Protein AF-A0A920UCJ3-F1 (afdb_monomer_lite)

Secondary structure (DSSP, 8-state):
--------HHHHHHH---SEEEEE-TTS-EEEEETT-BHHHHHHHH-HHHHHTEEEEEEE-SSSS--PEEE-TTPBP-TT-EEEEEE-TT--------

Sequence (98 aa):
MAGDKDVRMSEVLGYVQSDQVQIYSPKGDMLVFPKGATVLDFAYGIHSDLGNHCIGALVNPTSFGASKKRVPRERQLFTGEALQIITDPGVHPKKIMA

Radius of gyration: 18.58 Å; chains: 1; bounding box: 59×46×38 Å

pLDDT: mean 83.03, std 16.05, range [46.88, 97.44]

Structure (mmCIF, N/CA/C/O backbone):
data_AF-A0A920UCJ3-F1
#
_entry.id   AF-A0A920UCJ3-F1
#
loop_
_atom_site.group_PDB
_atom_site.id
_atom_site.type_symbol
_atom_site.label_atom_id
_atom_site.label_alt_id
_atom_site.label_comp_id
_atom_site.label_asym_id
_atom_site.label_entity_id
_atom_site.label_seq_id
_atom_site.pdbx_PDB_ins_code
_atom_site.Cartn_x
_atom_site.Cartn_y
_atom_site.Cartn_z
_atom_site.occupancy
_atom_site.B_iso_or_equiv
_atom_site.auth_seq_id
_atom_site.auth_comp_id
_atom_site.auth_asym_id
_atom_site.auth_atom_id
_atom_site.pdbx_PDB_model_num
ATOM 1 N N . MET A 1 1 ? -43.876 9.229 31.473 1.00 53.22 1 MET A N 1
ATOM 2 C CA . MET A 1 1 ? -43.452 9.148 30.056 1.00 53.22 1 MET A CA 1
ATOM 3 C C . MET A 1 1 ? -42.841 10.483 29.667 1.00 53.22 1 MET A C 1
ATOM 5 O O . MET A 1 1 ? -43.311 11.483 30.186 1.00 53.22 1 MET A O 1
ATOM 9 N N . ALA A 1 2 ? -41.856 10.461 28.767 1.00 50.28 2 ALA A N 1
ATOM 10 C CA . ALA A 1 2 ? -41.032 11.572 28.270 1.00 50.28 2 ALA A CA 1
ATOM 11 C C . ALA A 1 2 ? -39.696 11.777 29.002 1.00 50.28 2 ALA A C 1
ATOM 13 O O . ALA A 1 2 ? -39.622 11.923 30.217 1.00 50.28 2 ALA A O 1
ATOM 14 N N . GLY A 1 3 ? -38.648 11.746 28.189 1.00 46.88 3 GLY A N 1
ATOM 15 C CA . GLY A 1 3 ? -37.238 11.798 28.536 1.00 46.88 3 GLY A CA 1
ATOM 16 C C . GLY A 1 3 ? -36.469 11.081 27.434 1.00 46.88 3 GLY A C 1
ATOM 17 O O . GLY A 1 3 ? -35.731 10.142 27.720 1.00 46.88 3 GLY A O 1
ATOM 18 N N . ASP A 1 4 ? -36.776 11.444 26.182 1.00 58.66 4 ASP A N 1
ATOM 19 C CA . ASP A 1 4 ? -36.018 11.030 25.008 1.00 58.66 4 ASP A CA 1
ATOM 20 C C . ASP A 1 4 ? -34.561 11.389 25.289 1.00 58.66 4 ASP A C 1
ATOM 22 O O . ASP A 1 4 ? -34.226 12.550 25.535 1.00 58.66 4 ASP A O 1
ATOM 26 N N . LYS A 1 5 ? -33.724 10.364 25.439 1.00 58.50 5 LYS A N 1
ATOM 27 C CA . LYS A 1 5 ? -32.304 10.575 25.658 1.00 58.50 5 LYS A CA 1
ATOM 28 C C . LYS A 1 5 ? -31.781 10.980 24.301 1.00 58.50 5 LYS A C 1
ATOM 30 O O . LYS A 1 5 ? -31.524 10.097 23.492 1.00 58.50 5 LYS A O 1
ATOM 35 N N . ASP A 1 6 ? -31.647 12.286 24.082 1.00 61.66 6 ASP A N 1
ATOM 36 C CA . ASP A 1 6 ? -30.877 12.850 22.981 1.00 61.66 6 ASP A CA 1
ATOM 37 C C . ASP A 1 6 ? -29.545 12.103 22.917 1.00 61.66 6 ASP A C 1
ATOM 39 O O . ASP A 1 6 ? -28.614 12.357 23.693 1.00 61.66 6 ASP A O 1
ATOM 43 N N . VAL A 1 7 ? -29.489 11.113 22.029 1.00 61.16 7 VAL A N 1
ATOM 44 C CA . VAL A 1 7 ? -28.275 10.388 21.711 1.00 61.16 7 VAL A CA 1
ATOM 45 C C . VAL A 1 7 ? -27.382 11.443 21.081 1.00 61.16 7 VAL A C 1
ATOM 47 O O . VAL A 1 7 ? -27.565 11.840 19.931 1.00 61.16 7 VAL A O 1
ATOM 50 N N . ARG A 1 8 ? -26.473 11.995 21.889 1.00 68.31 8 ARG A N 1
ATOM 51 C CA . ARG A 1 8 ? -25.560 13.052 21.463 1.00 68.31 8 ARG A CA 1
ATOM 52 C C . ARG A 1 8 ? -24.801 12.529 20.253 1.00 68.31 8 ARG A C 1
ATOM 54 O O . ARG A 1 8 ? -24.129 11.506 20.350 1.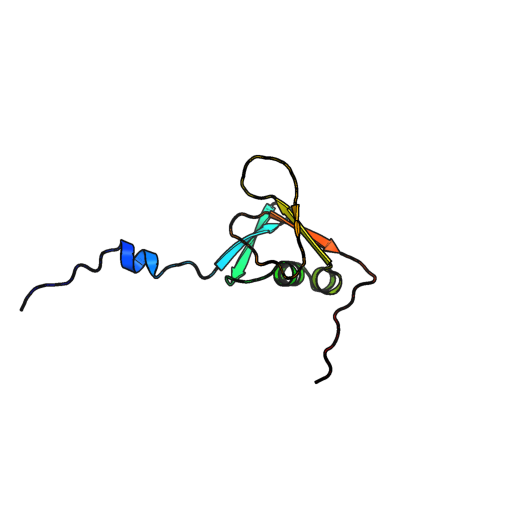00 68.31 8 ARG A O 1
ATOM 61 N N . MET A 1 9 ? -24.877 13.241 19.128 1.00 67.19 9 MET A N 1
ATOM 62 C CA . MET A 1 9 ? -24.209 12.833 17.887 1.00 67.19 9 MET A CA 1
ATOM 63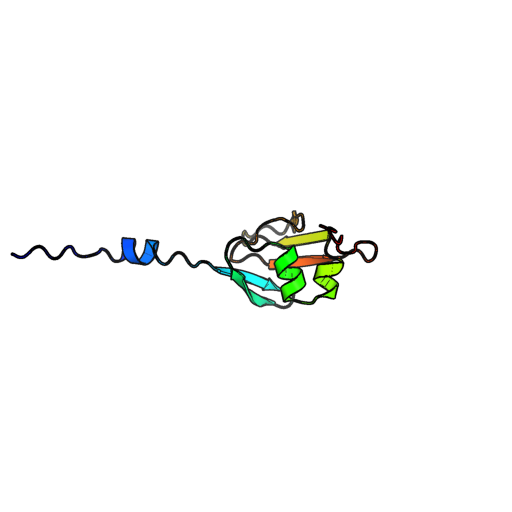 C C . MET A 1 9 ? -22.717 12.541 18.078 1.00 67.19 9 MET A C 1
ATOM 65 O O . MET A 1 9 ? -22.189 11.695 17.379 1.00 67.19 9 MET A O 1
ATOM 69 N N . SER A 1 10 ? -22.045 13.133 19.069 1.00 61.94 10 SER A N 1
ATOM 70 C CA . SER A 1 10 ? -20.663 12.793 19.438 1.00 61.94 10 SER A CA 1
ATOM 71 C C . SER A 1 10 ? -20.446 11.319 19.824 1.00 61.94 10 SER A C 1
ATOM 73 O O . SER A 1 10 ? -19.368 10.790 19.583 1.00 61.94 10 SER A O 1
ATOM 75 N N . GLU A 1 11 ? -21.448 10.644 20.392 1.00 61.31 11 GLU A N 1
ATOM 76 C CA . GLU A 1 11 ? -21.379 9.229 20.788 1.00 61.31 11 GLU A CA 1
ATOM 77 C C . GLU A 1 11 ? -21.670 8.295 19.599 1.00 61.31 11 GLU A C 1
ATOM 79 O O . GLU A 1 11 ? -21.010 7.273 19.429 1.00 61.31 11 GLU A O 1
ATOM 84 N N . VAL A 1 12 ? -22.570 8.708 18.698 1.00 64.81 12 VAL A N 1
ATOM 85 C CA . VAL A 1 12 ? -22.836 8.015 17.420 1.00 64.81 12 VAL A CA 1
ATOM 86 C C . VAL A 1 12 ? -21.653 8.161 16.456 1.00 64.81 12 VAL A C 1
ATOM 88 O O . VAL A 1 12 ? -21.263 7.207 15.789 1.00 64.81 12 VAL A O 1
ATOM 91 N N . LEU A 1 13 ? -21.029 9.340 16.425 1.00 63.03 13 LEU A N 1
ATOM 92 C CA . LEU A 1 13 ? -19.818 9.622 15.650 1.00 63.03 13 LEU A CA 1
ATOM 93 C C . LEU A 1 13 ? -18.595 8.897 16.226 1.00 63.03 13 LEU A C 1
ATOM 95 O O . LEU A 1 13 ? -17.719 8.497 15.468 1.00 63.03 13 LEU A O 1
ATOM 99 N N . GLY A 1 14 ? -18.551 8.676 17.545 1.00 55.34 14 GLY A N 1
ATOM 100 C CA . GLY A 1 14 ? -17.550 7.822 18.187 1.00 55.34 14 GLY A CA 1
ATOM 101 C C . GLY A 1 14 ? -17.706 6.337 17.843 1.00 55.34 14 GLY A C 1
ATOM 102 O O . GLY A 1 14 ? -16.713 5.618 17.830 1.00 55.34 14 GLY A O 1
ATOM 103 N N . TYR A 1 15 ? -18.923 5.882 17.523 1.00 54.19 15 TYR A N 1
ATOM 104 C CA . TYR A 1 15 ? -19.184 4.516 17.056 1.00 54.19 15 TYR A CA 1
ATOM 105 C C . TYR A 1 15 ? -18.822 4.319 15.576 1.00 54.19 15 TYR A C 1
ATOM 107 O O . TYR A 1 15 ? -18.398 3.238 15.179 1.00 54.19 15 TYR A O 1
ATOM 115 N N . VAL A 1 16 ? -18.892 5.378 14.763 1.00 58.84 16 VAL A N 1
ATOM 116 C CA . VAL A 1 16 ? -18.338 5.405 13.398 1.00 58.84 16 VAL A CA 1
ATOM 117 C C . VAL A 1 16 ? -16.834 5.708 13.467 1.00 58.84 16 VAL A C 1
ATOM 119 O O . VAL A 1 16 ? -16.318 6.652 12.875 1.00 58.84 16 VAL A O 1
ATOM 122 N N . GLN A 1 17 ? -16.085 4.904 14.221 1.00 57.88 17 GLN A N 1
ATOM 123 C CA . GLN A 1 17 ? -14.646 4.818 14.001 1.00 57.88 17 GLN A CA 1
ATOM 124 C C . GLN A 1 17 ? -14.454 4.034 12.711 1.00 57.88 17 GLN A C 1
ATOM 126 O O . GLN A 1 17 ? -14.679 2.832 12.685 1.00 57.88 17 GLN A O 1
ATOM 131 N N . SER A 1 18 ? -14.079 4.715 11.630 1.00 64.38 18 SER A N 1
ATOM 132 C CA . SER A 1 18 ? -13.815 4.074 10.345 1.00 64.38 18 SER A CA 1
ATOM 133 C C . SER A 1 18 ? -12.859 2.891 10.543 1.00 64.38 18 SER A C 1
ATOM 135 O O . SER A 1 18 ? -11.676 3.090 10.823 1.00 64.38 18 SER A O 1
ATOM 137 N N . ASP A 1 19 ? -13.350 1.660 10.379 1.00 85.00 19 ASP A N 1
ATOM 138 C CA . ASP A 1 19 ? -12.562 0.414 10.411 1.00 85.00 19 ASP A CA 1
ATOM 139 C C . ASP A 1 19 ? -11.652 0.273 9.180 1.00 85.00 19 ASP A C 1
ATOM 141 O O . ASP A 1 19 ? -11.352 -0.822 8.707 1.00 85.00 19 ASP A O 1
ATOM 145 N N . GLN A 1 20 ? -11.220 1.401 8.626 1.00 90.62 20 GLN A N 1
ATOM 146 C CA . GLN A 1 20 ? -10.494 1.500 7.381 1.00 90.62 20 GLN A CA 1
ATOM 147 C C . GLN A 1 20 ? -9.353 2.502 7.514 1.00 90.62 20 GLN A C 1
ATOM 149 O O . GLN A 1 20 ? -9.468 3.537 8.173 1.00 90.62 20 GLN A O 1
ATOM 154 N N . VAL A 1 21 ? -8.253 2.193 6.843 1.00 92.88 21 VAL A N 1
ATOM 155 C CA . VAL A 1 21 ? -7.078 3.047 6.715 1.00 92.88 21 VAL A CA 1
ATOM 156 C C . VAL A 1 21 ? -6.877 3.410 5.251 1.00 92.88 21 VAL A C 1
ATOM 158 O O . VAL A 1 21 ? -7.013 2.564 4.367 1.00 92.88 21 VAL A O 1
ATOM 161 N N . GLN A 1 22 ? -6.578 4.682 4.997 1.00 93.81 22 GLN A N 1
ATOM 162 C CA . GLN A 1 22 ? -6.354 5.209 3.649 1.00 93.81 22 GLN A CA 1
ATOM 163 C C . GLN A 1 22 ? -4.859 5.420 3.435 1.00 93.81 22 GLN A C 1
ATOM 165 O O . GLN A 1 22 ? -4.223 6.129 4.217 1.00 93.81 22 GLN A O 1
ATOM 170 N N . ILE A 1 23 ? -4.311 4.815 2.387 1.00 94.31 23 ILE A N 1
ATOM 171 C CA . ILE A 1 23 ? -2.877 4.777 2.105 1.00 94.31 23 ILE A CA 1
ATOM 172 C C . ILE A 1 23 ? -2.616 5.246 0.687 1.00 94.31 23 ILE A C 1
ATOM 174 O O . ILE A 1 23 ? -3.316 4.852 -0.243 1.00 94.31 23 ILE A O 1
ATOM 178 N N . TYR A 1 24 ? -1.575 6.055 0.522 1.00 93.12 24 TYR A N 1
ATOM 179 C CA . TYR A 1 24 ? -1.163 6.537 -0.786 1.00 93.12 24 TYR A CA 1
ATOM 180 C C . TYR A 1 24 ? -0.053 5.674 -1.385 1.00 93.12 24 TYR A C 1
ATOM 182 O O . TYR A 1 24 ? 0.956 5.371 -0.737 1.00 93.12 24 TYR A O 1
ATOM 190 N N . SER A 1 25 ? -0.215 5.320 -2.658 1.00 90.94 25 SER A N 1
ATOM 191 C CA . SER A 1 25 ? 0.857 4.765 -3.478 1.00 90.94 25 SER A CA 1
ATOM 192 C C . SER A 1 25 ? 1.890 5.855 -3.812 1.00 90.94 25 SER A C 1
ATOM 194 O O . SER A 1 25 ? 1.572 7.048 -3.781 1.00 90.94 25 SER A O 1
ATOM 196 N N . PRO A 1 26 ? 3.123 5.499 -4.221 1.00 86.00 26 PRO A N 1
ATOM 197 C CA . PRO A 1 26 ? 4.102 6.482 -4.692 1.00 86.00 26 PRO A CA 1
ATOM 198 C C . PRO A 1 26 ? 3.641 7.250 -5.936 1.00 86.00 26 PRO A C 1
ATOM 200 O O . PRO A 1 26 ? 4.188 8.308 -6.234 1.00 86.00 26 PRO A O 1
ATOM 203 N N . LYS A 1 27 ? 2.661 6.708 -6.672 1.00 87.12 27 LYS A N 1
ATOM 204 C CA . LYS A 1 27 ? 2.058 7.338 -7.852 1.00 87.12 27 LYS A CA 1
ATOM 205 C C . LYS A 1 27 ? 0.935 8.317 -7.490 1.00 87.12 27 LYS A C 1
ATOM 207 O O . LYS A 1 27 ? 0.458 9.020 -8.371 1.00 87.12 27 LYS A O 1
ATOM 212 N N . GLY A 1 28 ? 0.546 8.387 -6.215 1.00 86.25 28 GLY A N 1
ATOM 213 C CA . GLY A 1 28 ? -0.531 9.248 -5.729 1.00 86.25 28 GLY A CA 1
ATOM 214 C C . GLY A 1 28 ? -1.906 8.580 -5.692 1.00 86.25 28 GLY A C 1
ATOM 215 O O . GLY A 1 28 ? -2.873 9.237 -5.317 1.00 86.25 28 GLY A O 1
ATOM 216 N N . ASP A 1 29 ? -2.007 7.291 -6.029 1.00 91.00 29 ASP A N 1
ATOM 217 C CA . ASP A 1 29 ? -3.270 6.557 -5.923 1.00 91.00 29 ASP A CA 1
ATOM 218 C C . ASP A 1 29 ? -3.633 6.360 -4.450 1.00 91.00 29 ASP A C 1
ATOM 220 O O . ASP A 1 29 ? -2.776 5.991 -3.644 1.00 91.00 29 ASP A O 1
ATOM 224 N N . MET A 1 30 ? -4.901 6.562 -4.102 1.00 93.62 30 MET A N 1
ATOM 225 C CA . MET A 1 30 ? -5.416 6.272 -2.767 1.00 93.62 30 MET A CA 1
ATOM 226 C C . MET A 1 30 ? -6.007 4.864 -2.739 1.00 93.62 30 MET A C 1
ATOM 228 O O . MET A 1 30 ? -6.919 4.547 -3.502 1.00 93.62 30 MET A O 1
ATOM 232 N N . LEU A 1 31 ? -5.514 4.035 -1.825 1.00 94.19 31 LEU A N 1
ATOM 233 C CA . LEU A 1 31 ? -6.027 2.701 -1.557 1.00 94.19 31 LEU A CA 1
ATOM 234 C C . LEU A 1 31 ? -6.597 2.639 -0.141 1.00 94.19 31 LEU A C 1
ATOM 236 O O . LEU A 1 31 ? -6.090 3.288 0.776 1.00 94.19 31 LEU A O 1
ATOM 240 N N . VAL A 1 32 ? -7.646 1.841 0.038 1.00 95.19 32 VAL A N 1
ATOM 241 C CA . VAL A 1 32 ? -8.342 1.688 1.316 1.00 95.19 32 VAL A CA 1
ATOM 242 C C . VAL A 1 32 ? -8.211 0.249 1.787 1.00 95.19 32 VAL A C 1
ATOM 244 O O . VAL A 1 32 ? -8.520 -0.682 1.047 1.00 95.19 32 VAL A O 1
ATOM 247 N N . PHE A 1 33 ? -7.758 0.073 3.023 1.00 95.19 33 PHE A N 1
ATOM 248 C CA . PHE A 1 33 ? -7.556 -1.229 3.654 1.00 95.19 33 PHE A CA 1
ATOM 249 C C . PHE A 1 33 ? -8.323 -1.303 4.971 1.00 95.19 33 PHE A C 1
ATOM 251 O O . PHE A 1 33 ? -8.590 -0.258 5.564 1.00 95.19 33 PHE A O 1
ATOM 258 N N . PRO A 1 34 ? -8.662 -2.502 5.470 1.00 94.69 34 PRO A N 1
ATOM 259 C CA . PRO A 1 34 ? -9.196 -2.639 6.817 1.00 94.69 34 PRO A CA 1
ATOM 260 C C . PRO A 1 34 ? -8.180 -2.156 7.859 1.00 94.69 34 PRO A C 1
ATOM 262 O O . PRO A 1 34 ? -6.962 -2.259 7.682 1.00 94.69 34 PRO A O 1
ATOM 265 N N . LYS A 1 35 ? -8.680 -1.638 8.978 1.00 93.25 35 LYS A N 1
ATOM 266 C CA . LYS A 1 35 ? -7.853 -1.250 10.118 1.00 93.25 35 LYS A CA 1
ATOM 267 C C . LYS A 1 35 ? -7.018 -2.440 10.593 1.00 93.25 35 LYS A C 1
ATOM 269 O O . LYS A 1 35 ? -7.514 -3.554 10.724 1.00 93.25 35 LYS A O 1
ATOM 274 N N . GLY A 1 36 ? -5.740 -2.187 10.864 1.00 93.69 36 GLY A N 1
ATOM 275 C CA . GLY A 1 36 ? -4.790 -3.226 11.264 1.00 93.69 36 GLY A CA 1
ATOM 276 C C . GLY A 1 36 ? -4.127 -3.964 10.099 1.00 93.69 36 GLY A C 1
ATOM 277 O O . GLY A 1 36 ? -3.233 -4.766 10.362 1.00 93.69 36 GLY A O 1
ATOM 278 N N . ALA A 1 37 ? -4.491 -3.662 8.845 1.00 96.75 37 ALA A N 1
ATOM 279 C CA . ALA A 1 37 ? -3.728 -4.098 7.681 1.00 96.75 37 ALA A CA 1
ATOM 280 C C . ALA A 1 37 ? -2.259 -3.677 7.798 1.00 96.75 37 ALA A C 1
ATOM 282 O O . ALA A 1 37 ? -1.925 -2.656 8.407 1.00 96.75 37 ALA A O 1
ATOM 283 N N . THR A 1 38 ? -1.384 -4.476 7.207 1.00 97.44 38 THR A N 1
ATOM 284 C CA . THR A 1 38 ? 0.068 -4.344 7.288 1.00 97.44 38 THR A CA 1
ATOM 285 C C . THR A 1 38 ? 0.679 -3.886 5.968 1.00 97.44 38 THR A C 1
ATOM 287 O O . THR A 1 38 ? 0.041 -3.888 4.915 1.00 97.44 38 THR A O 1
ATOM 290 N N . VAL A 1 39 ? 1.958 -3.518 6.005 1.00 97.19 39 VAL A N 1
ATOM 291 C CA . VAL A 1 39 ? 2.755 -3.247 4.798 1.00 97.19 39 VAL A CA 1
ATOM 292 C C . VAL A 1 39 ? 2.711 -4.427 3.816 1.00 97.19 39 VAL A C 1
ATOM 294 O O . VAL A 1 39 ? 2.668 -4.210 2.605 1.00 97.19 39 VAL A O 1
ATOM 297 N N . LEU A 1 40 ? 2.702 -5.666 4.316 1.00 97.19 40 LEU A N 1
ATOM 298 C CA . LEU A 1 40 ? 2.586 -6.860 3.481 1.00 97.19 40 LEU A CA 1
ATOM 299 C C . LEU A 1 40 ? 1.232 -6.922 2.762 1.00 97.19 40 LEU A C 1
ATOM 301 O O . LEU A 1 40 ? 1.195 -7.190 1.562 1.00 97.19 40 LEU A O 1
ATOM 305 N N . ASP A 1 41 ? 0.140 -6.613 3.461 1.00 97.12 41 ASP A N 1
ATOM 306 C CA . ASP A 1 41 ? -1.202 -6.568 2.868 1.00 97.12 41 ASP A CA 1
ATOM 307 C C . ASP A 1 41 ? -1.294 -5.487 1.783 1.00 97.12 41 ASP A C 1
ATOM 309 O O . ASP A 1 41 ? -1.854 -5.727 0.715 1.00 97.12 41 ASP A O 1
ATOM 313 N N . PHE A 1 42 ? -0.670 -4.324 2.007 1.00 96.56 42 PHE A N 1
ATOM 314 C CA . PHE A 1 42 ? -0.552 -3.274 0.991 1.00 96.56 42 PHE A CA 1
ATOM 315 C C . PHE A 1 42 ? 0.204 -3.760 -0.253 1.00 96.56 42 PHE A C 1
ATOM 317 O O . PHE A 1 42 ? -0.232 -3.515 -1.377 1.00 96.56 42 PHE A O 1
ATOM 324 N N . ALA A 1 43 ? 1.315 -4.482 -0.070 1.00 96.69 43 ALA A N 1
ATOM 325 C CA . ALA A 1 43 ? 2.084 -5.040 -1.179 1.00 96.69 43 ALA A CA 1
ATOM 326 C C . ALA A 1 43 ? 1.248 -6.026 -2.015 1.00 96.69 43 ALA A C 1
ATOM 328 O O . ALA A 1 43 ? 1.218 -5.897 -3.239 1.00 96.69 43 ALA A O 1
ATOM 329 N N . TYR A 1 44 ? 0.520 -6.945 -1.367 1.00 96.31 44 TYR A N 1
ATOM 330 C CA . TYR A 1 44 ? -0.400 -7.868 -2.048 1.00 96.31 44 TYR A CA 1
ATOM 331 C C . TYR A 1 44 ? -1.596 -7.163 -2.693 1.00 96.31 44 TYR A C 1
ATOM 333 O O . TYR A 1 44 ? -2.046 -7.596 -3.751 1.00 96.31 44 TYR A O 1
ATOM 341 N N . GLY A 1 45 ? -2.081 -6.073 -2.095 1.00 94.38 45 GLY A N 1
ATOM 342 C CA . GLY A 1 45 ? -3.138 -5.241 -2.665 1.00 94.38 45 GLY A CA 1
ATOM 343 C C . GLY A 1 45 ? -2.724 -4.535 -3.959 1.00 94.38 45 GLY A C 1
ATOM 344 O O . GLY A 1 45 ? -3.579 -4.272 -4.800 1.00 94.38 45 GLY A O 1
ATOM 345 N N . ILE A 1 46 ? -1.427 -4.258 -4.147 1.00 93.50 46 ILE A N 1
ATOM 346 C CA . ILE A 1 46 ? -0.897 -3.724 -5.410 1.00 93.50 46 ILE A CA 1
ATOM 347 C C . ILE A 1 46 ? -0.649 -4.848 -6.421 1.00 93.50 46 ILE A C 1
ATOM 349 O O . ILE A 1 46 ? -1.102 -4.756 -7.560 1.00 93.50 46 ILE A O 1
ATOM 353 N N . HIS A 1 47 ? 0.133 -5.868 -6.048 1.00 93.94 47 HIS A N 1
ATOM 354 C CA . HIS A 1 47 ? 0.462 -6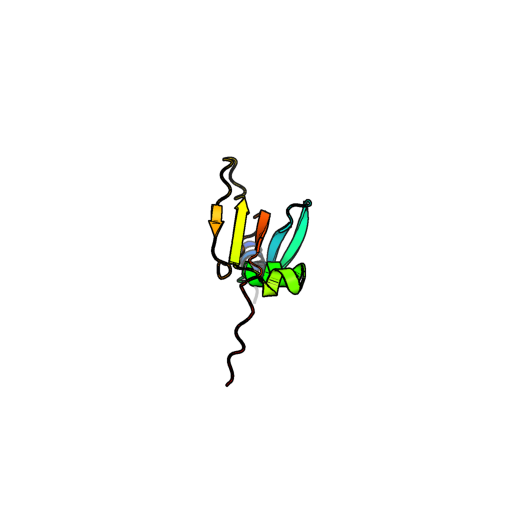.988 -6.932 1.00 93.94 47 HIS A CA 1
ATOM 355 C C . HIS A 1 47 ? 1.017 -8.185 -6.152 1.00 93.94 47 HIS A C 1
ATOM 357 O O . HIS A 1 47 ? 1.828 -8.021 -5.238 1.00 93.94 47 HIS A O 1
ATOM 363 N N . SER A 1 48 ? 0.682 -9.408 -6.572 1.00 95.19 48 SER A N 1
ATOM 364 C CA . SER A 1 48 ? 1.164 -10.630 -5.914 1.00 95.19 48 SER A CA 1
ATOM 365 C C . SER A 1 48 ? 2.693 -10.737 -5.882 1.00 95.19 48 SER A C 1
ATOM 367 O O . SER A 1 48 ? 3.240 -11.084 -4.842 1.00 95.19 48 SER A O 1
ATOM 369 N N . ASP A 1 49 ? 3.397 -10.365 -6.957 1.00 94.38 49 ASP A N 1
ATOM 370 C CA . ASP A 1 49 ? 4.874 -10.376 -6.972 1.00 94.38 49 ASP A CA 1
ATOM 371 C C . ASP A 1 49 ? 5.491 -9.402 -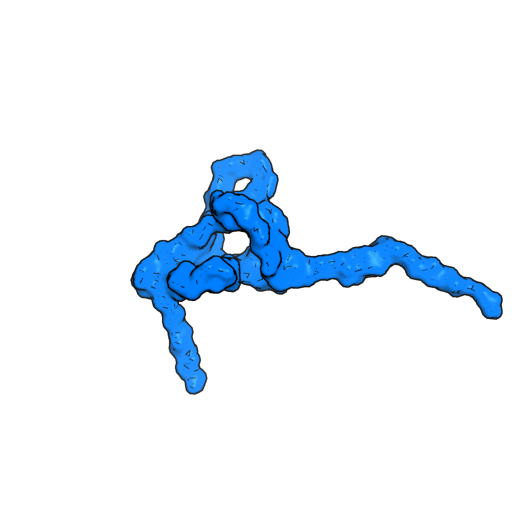5.959 1.00 94.38 49 ASP A C 1
ATOM 373 O O . ASP A 1 49 ? 6.492 -9.726 -5.320 1.00 94.38 49 ASP A O 1
ATOM 377 N N . LEU A 1 50 ? 4.880 -8.229 -5.749 1.00 94.31 50 LEU A N 1
ATOM 378 C CA . LEU A 1 50 ? 5.345 -7.300 -4.717 1.00 94.31 50 LEU A CA 1
ATOM 379 C C . LEU A 1 50 ? 5.161 -7.901 -3.326 1.00 94.31 50 LEU A C 1
ATOM 381 O O . LEU A 1 50 ? 6.062 -7.788 -2.499 1.00 94.31 50 LEU A O 1
ATOM 385 N N . GLY A 1 51 ? 4.021 -8.549 -3.077 1.00 95.50 51 GLY A N 1
ATOM 386 C CA . GLY A 1 51 ? 3.752 -9.250 -1.822 1.00 95.50 51 GLY A CA 1
ATOM 387 C C . GLY A 1 51 ? 4.721 -10.408 -1.570 1.00 95.50 51 GLY A C 1
ATOM 388 O O . GLY A 1 51 ? 5.301 -10.500 -0.487 1.00 95.50 51 GLY A O 1
ATOM 389 N N . ASN A 1 52 ? 4.965 -11.241 -2.585 1.00 95.56 52 ASN A N 1
ATOM 390 C CA . ASN A 1 52 ? 5.851 -12.407 -2.503 1.00 95.56 52 ASN A CA 1
ATOM 391 C C . ASN A 1 52 ? 7.294 -12.028 -2.147 1.00 95.56 52 ASN A C 1
ATOM 393 O O . ASN A 1 52 ? 7.941 -12.734 -1.371 1.00 95.56 52 ASN A O 1
ATOM 397 N N . HIS A 1 53 ? 7.768 -10.900 -2.679 1.00 96.38 53 HIS A N 1
ATOM 398 C CA . HIS A 1 53 ? 9.136 -10.418 -2.505 1.00 96.38 53 HIS A CA 1
ATOM 399 C C . HIS A 1 53 ? 9.255 -9.285 -1.474 1.00 96.38 53 HIS A C 1
ATOM 401 O O . HIS A 1 53 ? 10.323 -8.691 -1.340 1.00 96.38 53 HIS A O 1
ATOM 407 N N . CYS A 1 54 ? 8.192 -8.954 -0.731 1.00 96.62 54 CYS A N 1
ATOM 408 C CA . CYS A 1 54 ? 8.190 -7.834 0.212 1.00 96.62 54 CYS A CA 1
ATOM 409 C C . CYS A 1 54 ? 9.112 -8.088 1.417 1.00 96.62 54 CYS A C 1
ATOM 411 O O . CYS A 1 54 ? 8.938 -9.056 2.170 1.00 96.62 54 CYS A O 1
ATOM 413 N N . ILE A 1 55 ? 10.037 -7.153 1.659 1.00 96.56 55 ILE A N 1
ATOM 414 C CA . ILE A 1 55 ? 10.913 -7.127 2.847 1.00 96.56 55 ILE A CA 1
ATOM 415 C C . ILE A 1 55 ? 10.655 -5.931 3.770 1.00 96.56 55 ILE A C 1
ATOM 417 O O . ILE A 1 55 ? 11.328 -5.767 4.788 1.00 96.56 55 ILE A O 1
ATOM 421 N N . GLY A 1 56 ? 9.697 -5.076 3.417 1.00 95.81 56 GLY A N 1
ATOM 422 C CA . GLY A 1 56 ? 9.323 -3.887 4.172 1.00 95.81 56 GLY A CA 1
ATOM 423 C C . GLY A 1 56 ? 8.904 -2.739 3.263 1.00 95.81 56 GLY A C 1
ATOM 424 O O . GLY A 1 56 ? 8.651 -2.920 2.071 1.00 95.81 56 GLY A O 1
ATOM 425 N N . ALA A 1 57 ? 8.856 -1.538 3.830 1.00 96.25 57 ALA A N 1
ATOM 426 C CA . ALA A 1 57 ? 8.533 -0.326 3.088 1.00 96.25 57 ALA A CA 1
ATOM 427 C C . ALA A 1 57 ? 9.332 0.881 3.580 1.00 96.25 57 ALA A C 1
ATOM 429 O O . ALA A 1 57 ? 9.867 0.897 4.691 1.00 96.25 57 ALA A O 1
ATOM 430 N N . LEU A 1 58 ? 9.387 1.908 2.740 1.00 93.50 58 LEU A N 1
ATOM 431 C CA . LEU A 1 58 ? 9.657 3.277 3.150 1.00 93.50 58 LEU A CA 1
ATOM 432 C C . LEU A 1 58 ? 8.319 3.984 3.359 1.00 93.50 58 LEU A C 1
ATOM 434 O O . LEU A 1 58 ? 7.478 3.988 2.461 1.00 93.50 58 LEU A O 1
ATOM 438 N N . VAL A 1 59 ? 8.146 4.582 4.532 1.00 92.06 59 VAL A N 1
ATOM 439 C CA . VAL A 1 59 ? 6.959 5.358 4.890 1.00 92.06 59 VAL A CA 1
ATOM 440 C C . VAL A 1 59 ? 7.323 6.831 4.918 1.00 92.06 59 VAL A C 1
ATOM 442 O O . VAL A 1 59 ? 8.313 7.219 5.549 1.00 92.06 59 VAL A O 1
ATOM 445 N N . ASN A 1 60 ? 6.494 7.643 4.272 1.00 86.56 60 ASN A N 1
ATOM 446 C CA . ASN A 1 60 ? 6.503 9.086 4.450 1.00 86.56 60 ASN A CA 1
ATOM 447 C C . ASN A 1 60 ? 5.389 9.443 5.440 1.00 86.56 60 ASN A C 1
ATOM 449 O O . ASN A 1 60 ? 4.213 9.303 5.086 1.00 86.56 60 ASN A O 1
ATOM 453 N N . PRO A 1 61 ? 5.725 9.863 6.672 1.00 67.25 61 PRO A N 1
ATOM 454 C CA . PRO A 1 61 ? 4.723 10.396 7.580 1.00 67.25 61 PRO A CA 1
ATOM 455 C C . PRO A 1 61 ? 4.191 11.728 7.036 1.00 67.25 61 PRO A C 1
ATOM 457 O O . PRO A 1 61 ? 4.911 12.476 6.377 1.00 67.25 61 PRO A O 1
ATOM 460 N N . THR A 1 62 ? 2.934 12.039 7.347 1.00 59.78 62 THR A N 1
ATOM 461 C CA . THR A 1 62 ? 2.264 13.299 6.976 1.00 59.78 62 THR A CA 1
ATOM 462 C C . THR A 1 62 ? 2.898 14.539 7.617 1.00 59.78 62 THR A C 1
ATOM 464 O O . THR A 1 62 ? 2.646 15.662 7.180 1.00 59.78 62 THR A O 1
ATOM 467 N N . SER A 1 63 ? 3.733 14.362 8.644 1.00 52.41 63 SER A N 1
ATOM 468 C CA . SER A 1 63 ? 4.473 15.443 9.289 1.00 52.41 63 SER A CA 1
ATOM 469 C C . SER A 1 63 ? 5.557 15.978 8.351 1.00 52.41 63 SER A C 1
ATOM 471 O O . SER A 1 63 ? 6.511 15.273 8.030 1.00 52.41 63 SER A O 1
ATOM 4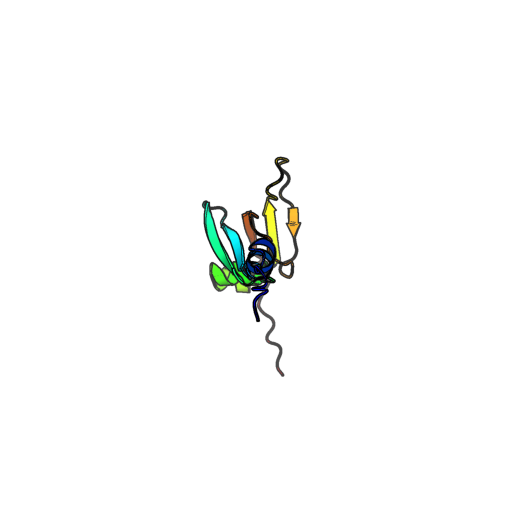73 N N . PHE A 1 64 ? 5.409 17.236 7.931 1.00 49.88 64 PHE A N 1
ATOM 474 C CA . PHE A 1 64 ? 6.357 18.000 7.117 1.00 49.88 64 PHE A CA 1
ATOM 475 C C . PHE A 1 64 ? 7.776 17.972 7.726 1.00 49.88 64 PHE A C 1
ATOM 477 O O . PHE A 1 64 ? 8.127 18.777 8.582 1.00 49.88 64 PHE A O 1
ATOM 484 N N . GLY A 1 65 ? 8.586 17.006 7.290 1.00 54.59 65 GLY A N 1
ATOM 485 C CA . GLY A 1 65 ? 9.960 16.767 7.735 1.00 54.59 65 GLY A CA 1
ATOM 486 C C . GLY A 1 65 ? 10.516 15.547 7.002 1.00 54.59 65 GLY A C 1
ATOM 487 O O . GLY A 1 65 ? 10.231 14.408 7.359 1.00 54.59 65 GLY A O 1
ATOM 488 N N . ALA A 1 66 ? 11.237 15.798 5.910 1.00 59.25 66 ALA A N 1
ATOM 489 C CA . ALA A 1 66 ? 11.426 14.903 4.765 1.00 59.25 66 ALA A CA 1
ATOM 490 C C . ALA A 1 66 ? 12.396 13.718 4.968 1.00 59.25 66 ALA A C 1
ATOM 492 O O . ALA A 1 66 ? 13.322 13.528 4.180 1.00 59.25 66 ALA A O 1
ATOM 493 N N . SER A 1 67 ? 12.164 12.877 5.975 1.00 70.19 67 SER A N 1
ATOM 494 C CA . SER A 1 67 ? 12.924 11.635 6.154 1.00 70.19 67 SER A CA 1
ATOM 495 C C . SER A 1 67 ? 12.019 10.425 5.978 1.00 70.19 67 SER A C 1
ATOM 497 O O . SER A 1 67 ? 11.213 10.101 6.851 1.00 70.19 67 SER A O 1
ATOM 499 N N . LYS A 1 68 ? 12.177 9.728 4.844 1.00 78.19 68 LYS A N 1
ATOM 500 C CA . LYS A 1 68 ? 11.541 8.425 4.630 1.00 78.19 68 LYS A CA 1
ATOM 501 C C . LYS A 1 68 ? 12.017 7.463 5.717 1.00 78.19 68 LYS A C 1
ATOM 503 O O . LYS A 1 68 ? 13.222 7.264 5.878 1.00 78.19 68 LYS A O 1
ATOM 508 N N . LYS A 1 69 ? 11.096 6.835 6.445 1.00 89.88 69 LYS A N 1
ATOM 509 C CA . LYS A 1 69 ? 11.439 5.853 7.482 1.00 89.88 69 LYS A CA 1
ATOM 510 C C . LYS A 1 69 ? 11.279 4.440 6.937 1.00 89.88 69 LYS A C 1
ATOM 512 O O . LYS A 1 69 ? 10.197 4.081 6.479 1.00 89.88 69 LYS A O 1
ATOM 517 N N . ARG A 1 70 ? 12.332 3.619 7.023 1.00 94.25 70 ARG A N 1
ATOM 518 C CA . ARG A 1 70 ? 12.232 2.182 6.730 1.00 94.25 70 ARG A CA 1
ATOM 519 C C . ARG A 1 70 ? 11.474 1.471 7.848 1.00 94.25 70 ARG A C 1
ATOM 521 O O . ARG A 1 70 ? 11.765 1.679 9.026 1.00 94.25 70 ARG A O 1
ATOM 528 N N . VAL A 1 71 ? 10.520 0.629 7.472 1.00 95.12 71 VAL A N 1
ATOM 529 C CA . VAL A 1 71 ? 9.672 -0.140 8.388 1.00 95.12 71 VAL A CA 1
ATOM 530 C C . VAL A 1 71 ? 9.596 -1.611 7.957 1.00 95.12 71 VAL A C 1
ATOM 532 O O . VAL A 1 71 ? 9.732 -1.894 6.762 1.00 95.12 71 VAL A O 1
ATOM 535 N N . PRO A 1 72 ? 9.399 -2.550 8.901 1.00 96.69 72 PRO A N 1
ATOM 536 C CA . PRO A 1 72 ? 9.219 -3.966 8.578 1.00 96.69 72 PRO A CA 1
ATOM 537 C C . PRO A 1 72 ? 7.871 -4.217 7.885 1.00 96.69 72 PRO A C 1
ATOM 539 O O . PRO A 1 72 ? 6.952 -3.401 7.991 1.00 96.69 72 PRO A O 1
ATOM 542 N N . ARG A 1 73 ? 7.740 -5.354 7.188 1.00 96.31 73 ARG A N 1
ATOM 543 C CA . ARG A 1 73 ? 6.527 -5.704 6.422 1.00 96.31 73 ARG A CA 1
ATOM 544 C C . ARG A 1 73 ? 5.310 -6.026 7.307 1.00 96.31 73 ARG A C 1
ATOM 546 O O . ARG A 1 73 ? 4.179 -5.936 6.853 1.00 96.31 73 ARG A O 1
ATOM 553 N N . GLU A 1 74 ? 5.539 -6.360 8.573 1.00 96.56 74 GLU A N 1
ATOM 554 C CA . GLU A 1 74 ? 4.508 -6.651 9.574 1.00 96.56 74 GLU A CA 1
ATOM 555 C C . GLU A 1 74 ? 3.958 -5.376 10.242 1.00 96.56 74 GLU A C 1
ATOM 557 O O . GLU A 1 74 ? 3.008 -5.438 11.022 1.00 96.56 74 GLU A O 1
ATOM 562 N N . ARG A 1 75 ? 4.549 -4.200 9.971 1.00 96.31 75 ARG A N 1
ATOM 563 C CA . ARG A 1 75 ? 4.060 -2.935 10.532 1.00 96.31 75 ARG A CA 1
ATOM 564 C C . ARG A 1 75 ? 2.649 -2.648 10.011 1.00 96.31 75 ARG A C 1
ATOM 566 O O . ARG A 1 75 ? 2.417 -2.697 8.806 1.00 96.31 75 ARG A O 1
ATOM 573 N N . GLN A 1 76 ? 1.760 -2.255 10.920 1.00 96.69 76 GLN A N 1
ATOM 574 C CA . GLN A 1 76 ? 0.419 -1.776 10.590 1.00 96.69 76 GLN A CA 1
ATOM 575 C C . GLN A 1 76 ? 0.433 -0.429 9.858 1.00 96.69 76 GLN A C 1
ATOM 577 O O . GLN A 1 76 ? 1.262 0.441 10.135 1.00 96.69 76 GLN A O 1
ATOM 582 N N . LEU A 1 77 ? -0.516 -0.274 8.945 1.00 94.62 77 LEU A N 1
ATOM 583 C CA . LEU A 1 77 ? -0.754 0.921 8.147 1.00 94.62 77 LEU A CA 1
ATOM 584 C C . LEU A 1 77 ? -1.514 1.977 8.962 1.00 94.62 77 LEU A C 1
ATOM 586 O O . LEU A 1 77 ? -2.446 1.642 9.698 1.00 94.62 77 LEU A O 1
ATOM 590 N N . PHE A 1 78 ? -1.161 3.253 8.792 1.00 92.06 78 PHE A N 1
ATOM 591 C CA . PHE A 1 78 ? -1.886 4.378 9.386 1.00 92.06 78 PHE A CA 1
ATOM 592 C C . PHE A 1 78 ? -2.412 5.325 8.307 1.00 92.06 78 PHE A C 1
ATOM 594 O O . PHE A 1 78 ? -1.724 5.629 7.335 1.00 92.06 78 PHE A O 1
ATOM 601 N N . THR A 1 79 ? -3.638 5.817 8.493 1.00 91.00 79 THR A N 1
ATOM 602 C CA . THR A 1 79 ? -4.289 6.732 7.547 1.00 91.00 79 THR A CA 1
ATOM 603 C C . THR A 1 79 ? -3.418 7.945 7.225 1.00 91.00 79 THR A C 1
ATOM 605 O O . THR A 1 79 ? -2.903 8.611 8.123 1.00 91.00 79 THR A O 1
ATOM 608 N N . GLY A 1 80 ? -3.307 8.255 5.933 1.00 88.94 80 GLY A N 1
ATOM 609 C CA . GLY A 1 80 ? -2.555 9.398 5.418 1.00 88.94 80 GLY A CA 1
ATOM 610 C C . GLY A 1 80 ? -1.079 9.109 5.143 1.00 88.94 80 GLY A C 1
ATOM 611 O O . GLY A 1 80 ? -0.398 9.969 4.592 1.00 88.94 80 GLY A O 1
ATOM 612 N N . GLU A 1 81 ? -0.570 7.921 5.477 1.00 91.44 81 GLU A N 1
ATOM 613 C CA . GLU A 1 81 ? 0.790 7.525 5.112 1.00 91.44 81 GLU A CA 1
ATOM 614 C C . GLU A 1 81 ? 0.911 7.274 3.596 1.00 91.44 81 GLU A C 1
ATOM 616 O O . GLU A 1 81 ? 0.002 6.741 2.951 1.00 91.44 81 GLU A O 1
ATOM 621 N N . ALA A 1 82 ? 2.071 7.620 3.031 1.00 91.69 82 ALA A N 1
ATOM 622 C CA . ALA A 1 82 ? 2.467 7.180 1.695 1.00 91.69 82 ALA A CA 1
ATOM 623 C C . ALA A 1 82 ? 3.542 6.095 1.807 1.00 91.69 82 ALA A C 1
ATOM 625 O O . ALA A 1 82 ? 4.541 6.276 2.515 1.00 91.69 82 ALA A O 1
ATOM 626 N N . LEU A 1 83 ? 3.341 4.977 1.107 1.00 93.00 83 LEU A N 1
ATOM 627 C CA . LEU A 1 83 ? 4.198 3.797 1.200 1.00 93.00 83 LEU A CA 1
ATOM 628 C C . LEU A 1 83 ? 4.918 3.512 -0.114 1.00 93.00 83 LEU A C 1
ATOM 630 O O . LEU A 1 83 ? 4.315 3.470 -1.180 1.00 93.00 83 LEU A O 1
ATOM 634 N N . GLN A 1 84 ? 6.210 3.214 -0.020 1.00 94.06 84 GLN A N 1
ATOM 635 C CA . GLN A 1 84 ? 7.007 2.653 -1.106 1.00 94.06 84 GLN A CA 1
ATOM 636 C C . GLN A 1 84 ? 7.505 1.267 -0.687 1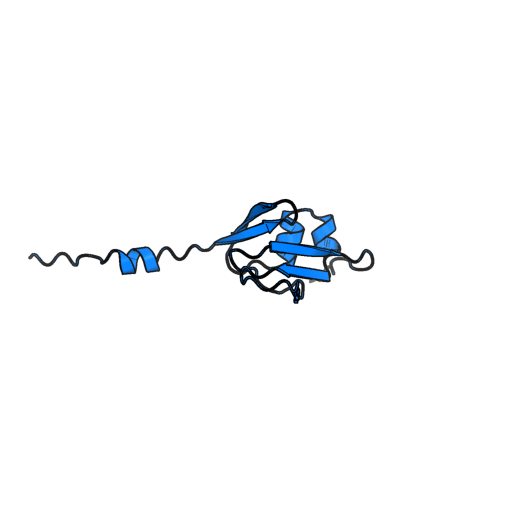.00 94.06 84 GLN A C 1
ATOM 638 O O . GLN A 1 84 ? 8.311 1.155 0.237 1.00 94.06 84 GLN A O 1
ATOM 643 N N . ILE A 1 85 ? 7.026 0.216 -1.359 1.00 95.69 85 ILE A N 1
ATOM 644 C CA . ILE A 1 85 ? 7.427 -1.168 -1.077 1.00 95.69 85 ILE A CA 1
ATOM 645 C C . ILE A 1 85 ? 8.902 -1.384 -1.425 1.00 95.69 85 ILE A C 1
ATOM 647 O O . ILE A 1 85 ? 9.387 -0.917 -2.456 1.00 95.69 85 ILE A O 1
ATOM 651 N N . ILE A 1 86 ? 9.604 -2.109 -0.554 1.00 95.62 86 ILE A N 1
ATOM 652 C CA . ILE A 1 86 ? 10.965 -2.593 -0.774 1.00 95.62 86 ILE A CA 1
ATOM 653 C C . ILE A 1 86 ? 10.879 -4.103 -1.016 1.00 95.62 86 ILE A C 1
ATOM 655 O O . ILE A 1 86 ? 10.360 -4.835 -0.167 1.00 95.62 86 ILE A O 1
ATOM 659 N N . THR A 1 87 ? 11.396 -4.561 -2.155 1.00 95.31 87 THR A N 1
ATOM 660 C CA . THR A 1 87 ? 11.398 -5.977 -2.546 1.00 95.31 87 THR A CA 1
ATOM 661 C C . THR A 1 87 ? 12.796 -6.585 -2.560 1.00 95.31 87 THR A C 1
ATOM 663 O O . THR A 1 87 ? 13.768 -5.890 -2.852 1.00 95.31 87 THR A O 1
ATOM 666 N N . ASP A 1 88 ? 12.879 -7.891 -2.318 1.00 94.75 88 ASP A N 1
ATOM 667 C CA . ASP A 1 88 ? 14.075 -8.716 -2.499 1.00 94.75 88 ASP A CA 1
ATOM 668 C C . ASP A 1 88 ? 13.710 -9.998 -3.277 1.00 94.75 88 ASP A C 1
ATOM 670 O O . ASP A 1 88 ? 12.915 -10.797 -2.772 1.00 94.75 88 ASP A O 1
ATOM 674 N N . PRO A 1 89 ? 14.277 -10.228 -4.478 1.00 89.88 89 PRO A N 1
ATOM 675 C CA . PRO A 1 89 ? 14.021 -11.434 -5.268 1.00 89.88 89 PRO A CA 1
ATOM 676 C C . PRO A 1 89 ? 14.384 -12.744 -4.555 1.00 89.88 89 PRO A C 1
ATOM 678 O O . PRO A 1 89 ? 13.840 -13.790 -4.889 1.00 89.88 89 PRO A O 1
ATOM 681 N N . GLY A 1 90 ? 15.300 -12.715 -3.581 1.00 89.38 90 GLY A N 1
ATOM 682 C CA . GLY A 1 90 ? 15.657 -13.887 -2.780 1.00 89.38 90 GLY A CA 1
ATOM 683 C C . GLY A 1 90 ? 14.583 -14.272 -1.759 1.00 89.38 90 GLY A C 1
ATOM 684 O O . GLY A 1 90 ? 14.538 -15.416 -1.298 1.00 89.38 90 GLY A O 1
ATOM 685 N N . VAL A 1 91 ? 13.685 -13.346 -1.416 1.00 86.50 91 VAL A N 1
ATOM 686 C CA . VAL A 1 91 ? 12.603 -13.587 -0.462 1.00 86.50 91 VAL A CA 1
ATOM 687 C C . VAL A 1 91 ? 11.417 -14.212 -1.169 1.00 86.50 91 VAL A C 1
ATOM 689 O O . VAL A 1 91 ? 10.923 -13.700 -2.166 1.00 86.50 91 VAL A O 1
ATOM 692 N N . HIS A 1 92 ? 10.962 -15.327 -0.611 1.00 86.56 92 HIS A N 1
ATOM 693 C CA . HIS A 1 92 ? 9.802 -16.065 -1.078 1.00 86.56 92 HIS A CA 1
ATOM 694 C C . HIS A 1 92 ? 8.876 -16.340 0.112 1.00 86.56 92 HIS A C 1
ATOM 696 O O . HIS A 1 92 ? 9.360 -16.504 1.244 1.00 86.56 92 HIS A O 1
ATOM 702 N N . PRO A 1 93 ? 7.552 -16.409 -0.106 1.00 81.50 93 PRO A N 1
ATOM 703 C CA . PRO A 1 93 ? 6.617 -16.767 0.947 1.00 81.50 93 PRO A CA 1
ATOM 704 C C . PRO A 1 93 ? 6.948 -18.161 1.492 1.00 81.50 93 PRO A C 1
ATOM 706 O O . PRO A 1 93 ? 7.085 -19.135 0.751 1.00 81.50 93 PRO A O 1
ATOM 709 N N . LYS A 1 94 ? 7.082 -18.267 2.818 1.00 81.06 94 LYS A N 1
ATOM 710 C CA . LYS A 1 94 ? 7.276 -19.557 3.482 1.00 81.06 94 LYS A CA 1
ATOM 711 C C . LYS A 1 94 ? 5.928 -20.256 3.585 1.00 81.06 94 LYS A C 1
ATOM 713 O O . LYS A 1 94 ? 5.044 -19.791 4.299 1.00 81.06 94 LYS A O 1
ATOM 718 N N . LYS A 1 95 ? 5.780 -21.390 2.903 1.00 76.31 95 LYS A N 1
ATOM 719 C CA . LYS A 1 95 ? 4.623 -22.265 3.094 1.00 76.31 95 LYS A CA 1
ATOM 720 C C . LYS A 1 95 ? 4.754 -22.928 4.465 1.00 76.31 95 LYS A C 1
ATOM 722 O O . LYS A 1 95 ? 5.624 -23.775 4.652 1.00 76.31 95 LYS A O 1
ATOM 727 N N . ILE A 1 96 ? 3.931 -22.516 5.429 1.00 66.31 96 ILE A N 1
ATOM 728 C CA . ILE A 1 96 ? 3.789 -23.251 6.689 1.00 66.31 96 ILE A CA 1
ATOM 729 C C . ILE A 1 96 ? 2.990 -24.500 6.338 1.00 66.31 96 ILE A C 1
ATOM 731 O O . ILE A 1 96 ? 1.814 -24.421 5.990 1.00 66.31 96 ILE A O 1
ATOM 735 N N . MET A 1 97 ? 3.674 -25.636 6.311 1.00 51.00 97 MET A N 1
ATOM 736 C CA . MET A 1 97 ? 3.037 -26.931 6.118 1.00 51.00 97 MET A CA 1
ATOM 737 C C . MET A 1 97 ? 2.500 -27.324 7.491 1.00 51.00 97 MET A C 1
ATOM 739 O O . MET A 1 97 ? 3.291 -27.569 8.400 1.00 51.00 97 MET A O 1
ATOM 743 N N . ALA A 1 98 ? 1.182 -27.211 7.651 1.00 52.56 98 ALA A N 1
ATOM 744 C CA . ALA A 1 98 ? 0.453 -27.715 8.810 1.00 52.56 98 ALA A CA 1
ATOM 745 C C . ALA A 1 98 ? 0.242 -29.226 8.677 1.00 52.56 98 ALA A C 1
ATOM 747 O O . ALA A 1 98 ? 0.058 -29.681 7.522 1.00 52.56 98 ALA A O 1
#

Foldseek 3Di:
DDDPPPPPVVVVVVVPPPQWAWEAEPVGDIDIDGFQDWLLNVLVVVPPQLNFFFQFWFKDDPPPDDDTDTDGRNDTGHHPIYIDTDGDPVGGDDPPDD